Protein AF-A0A1I6QQV5-F1 (afdb_monomer_lite)

Sequence (153 aa):
MRRALAALALALPPAVPLTAAADDLPQPVAAAAARAEASCGSEPTTLKPGFITRQDVNGDAVPDFILDFAAVQCGDDESAACGTAGCEMQVFASTTDGFVDAFDAVAHDLRFRTVGGRPAVIVDMTGATCGRSGQDPCGAIAVWNGRTFGRTR

Structure (mmCIF, N/CA/C/O backbone):
data_AF-A0A1I6QQV5-F1
#
_entry.id   AF-A0A1I6QQV5-F1
#
loop_
_atom_site.group_PDB
_atom_site.id
_atom_site.type_symbol
_atom_site.label_atom_id
_atom_site.label_alt_id
_atom_site.label_comp_id
_atom_site.label_asym_id
_atom_site.label_entity_id
_atom_site.label_seq_id
_atom_site.pdbx_PDB_ins_code
_atom_site.Cartn_x
_atom_site.Cartn_y
_atom_site.Cartn_z
_atom_site.occupancy
_atom_site.B_iso_or_equiv
_atom_site.auth_seq_id
_atom_site.auth_comp_id
_atom_site.auth_asym_id
_atom_site.auth_atom_id
_atom_site.pdbx_PDB_model_num
ATOM 1 N N . MET A 1 1 ? -13.903 68.946 18.277 1.00 46.31 1 MET A N 1
ATOM 2 C CA . MET A 1 1 ? -14.244 67.603 17.756 1.00 46.31 1 MET A CA 1
ATOM 3 C C . MET A 1 1 ? -13.110 67.120 16.859 1.00 46.31 1 MET A C 1
ATOM 5 O O . MET A 1 1 ? -12.915 67.703 15.804 1.00 46.31 1 MET A O 1
ATOM 9 N N . ARG A 1 2 ? -12.330 66.115 17.270 1.00 44.78 2 ARG A N 1
ATOM 10 C CA . ARG A 1 2 ? -11.357 65.428 16.401 1.00 44.78 2 ARG A CA 1
ATOM 11 C C . ARG A 1 2 ? -11.449 63.933 16.696 1.00 44.78 2 ARG A C 1
ATOM 13 O O . ARG A 1 2 ? -11.115 63.506 17.794 1.00 44.78 2 ARG A O 1
ATOM 20 N N . ARG A 1 3 ? -12.006 63.179 15.746 1.00 48.53 3 ARG A N 1
ATOM 21 C CA . ARG A 1 3 ? -12.133 61.719 15.800 1.00 48.53 3 ARG A CA 1
ATOM 22 C C . ARG A 1 3 ? -10.792 61.106 15.397 1.00 48.53 3 ARG A C 1
ATOM 24 O O . ARG A 1 3 ? -10.281 61.440 14.333 1.00 48.53 3 ARG A O 1
ATOM 31 N N . ALA A 1 4 ? -10.237 60.242 16.241 1.00 47.81 4 ALA A N 1
ATOM 32 C CA . ALA A 1 4 ? -9.101 59.399 15.890 1.00 47.81 4 ALA A CA 1
ATOM 33 C C . ALA A 1 4 ? -9.622 58.147 15.167 1.00 47.81 4 ALA A C 1
ATOM 35 O O . ALA A 1 4 ? -10.506 57.463 15.679 1.00 47.81 4 ALA A O 1
ATOM 36 N N . LEU A 1 5 ? -9.101 57.875 13.972 1.00 53.66 5 LEU A N 1
ATOM 37 C CA . LEU A 1 5 ? -9.313 56.631 13.234 1.00 53.66 5 LEU A CA 1
ATOM 38 C C . LEU A 1 5 ? -8.093 55.742 13.486 1.00 53.66 5 LEU A C 1
ATOM 40 O O . LEU A 1 5 ? -6.992 56.078 13.055 1.00 53.66 5 LEU A O 1
ATOM 44 N N . ALA A 1 6 ? -8.282 54.638 14.206 1.00 51.81 6 ALA A N 1
ATOM 45 C CA . ALA A 1 6 ? -7.278 53.590 14.345 1.00 51.81 6 ALA A CA 1
ATOM 46 C C . ALA A 1 6 ? -7.504 52.554 13.236 1.00 51.81 6 ALA A C 1
ATOM 48 O O . ALA A 1 6 ? -8.551 51.911 13.190 1.00 51.81 6 ALA A O 1
ATOM 49 N N . ALA A 1 7 ? -6.543 52.425 12.322 1.00 52.28 7 ALA A N 1
ATOM 50 C CA . ALA A 1 7 ? -6.538 51.383 11.304 1.00 52.28 7 ALA A CA 1
ATOM 51 C C . ALA A 1 7 ? -5.959 50.095 11.911 1.00 52.28 7 ALA A C 1
ATOM 53 O O . ALA A 1 7 ? -4.800 50.066 12.323 1.00 52.28 7 ALA A O 1
ATOM 54 N N . LEU A 1 8 ? -6.775 49.043 11.988 1.00 56.06 8 LEU A N 1
ATOM 55 C CA . LEU A 1 8 ? -6.359 47.708 12.414 1.00 56.06 8 LEU A CA 1
ATOM 56 C C . LEU A 1 8 ? -5.794 46.965 11.193 1.00 56.06 8 LEU A C 1
ATOM 58 O O . LEU A 1 8 ? -6.542 46.596 10.289 1.00 56.06 8 LEU A O 1
ATOM 62 N N . ALA A 1 9 ? -4.477 46.774 11.141 1.00 55.81 9 ALA A N 1
ATOM 63 C CA . ALA A 1 9 ? -3.837 45.936 10.132 1.00 55.81 9 ALA A CA 1
ATOM 64 C C . ALA A 1 9 ? -3.968 44.458 10.543 1.00 55.81 9 ALA A C 1
ATOM 66 O O . ALA A 1 9 ? -3.371 44.040 11.535 1.00 55.81 9 ALA A O 1
ATOM 67 N N . LEU A 1 10 ? -4.756 43.669 9.803 1.00 59.88 10 LEU A N 1
ATOM 68 C CA . LEU A 1 10 ? -4.750 42.208 9.924 1.00 59.88 10 LEU A CA 1
ATOM 69 C C . LEU A 1 10 ? -3.438 41.672 9.335 1.00 59.88 10 LEU A C 1
ATOM 71 O O . LEU A 1 10 ? -3.232 41.719 8.123 1.00 59.88 10 LEU A O 1
ATOM 75 N N . ALA A 1 11 ? -2.562 41.155 10.192 1.00 61.75 11 ALA A N 1
ATOM 76 C CA . ALA A 1 11 ? -1.395 40.394 9.770 1.00 61.75 11 ALA A CA 1
ATOM 77 C C . ALA A 1 11 ? -1.838 38.977 9.367 1.00 61.75 11 ALA A C 1
ATOM 79 O O . ALA A 1 11 ? -2.33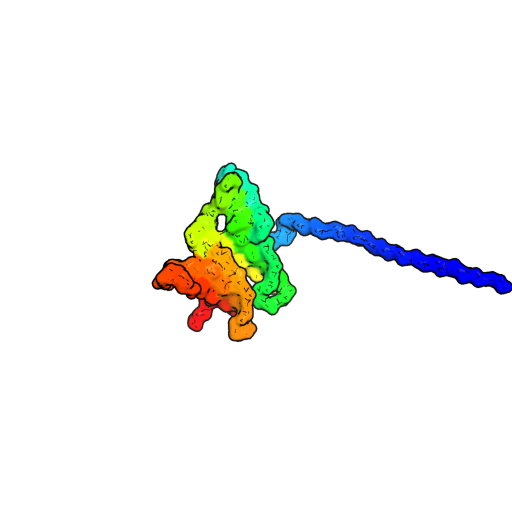3 38.215 10.197 1.00 61.75 11 ALA A O 1
ATOM 80 N N . LEU A 1 12 ? -1.683 38.641 8.087 1.00 59.84 12 LEU A N 1
ATOM 81 C CA . LEU A 1 12 ? -1.890 37.288 7.575 1.00 59.84 12 LEU A CA 1
ATOM 82 C C . LEU A 1 12 ? -0.696 36.411 8.009 1.00 59.84 12 LEU A C 1
ATOM 84 O O . LEU A 1 12 ? 0.445 36.825 7.784 1.00 59.84 12 LEU A O 1
ATOM 88 N N . PRO A 1 13 ? -0.906 35.235 8.629 1.00 57.94 13 PRO A N 1
ATOM 89 C CA . PRO A 1 13 ? 0.200 34.354 8.983 1.00 57.94 13 PRO A CA 1
ATOM 90 C C . PRO A 1 13 ? 0.877 33.793 7.718 1.00 57.94 13 PRO A C 1
ATOM 92 O O . PRO A 1 13 ? 0.201 33.559 6.711 1.00 57.94 13 PRO A O 1
ATOM 95 N N . PRO A 1 14 ? 2.203 33.574 7.748 1.00 55.72 14 PRO A N 1
ATOM 96 C CA . PRO A 1 14 ? 2.926 33.000 6.622 1.00 55.72 14 PRO A CA 1
ATOM 97 C C . PRO A 1 14 ? 2.478 31.553 6.380 1.00 55.72 14 PRO A C 1
ATOM 99 O O . PRO A 1 14 ? 2.428 30.742 7.304 1.00 55.72 14 PRO A O 1
ATOM 102 N N . ALA A 1 15 ? 2.165 31.232 5.124 1.00 61.81 15 ALA A N 1
ATOM 103 C CA . ALA A 1 15 ? 1.913 29.866 4.689 1.00 61.81 15 ALA A CA 1
ATOM 104 C C . ALA A 1 15 ? 3.225 29.072 4.744 1.00 61.81 15 ALA A C 1
ATOM 106 O O . ALA A 1 15 ? 4.189 29.405 4.054 1.00 61.81 15 ALA A O 1
ATOM 107 N N . VAL A 1 16 ? 3.268 28.039 5.582 1.00 62.19 16 VAL A N 1
ATOM 108 C CA . VAL A 1 16 ? 4.397 27.107 5.642 1.00 62.19 16 VAL A CA 1
ATOM 109 C C . VAL A 1 16 ? 4.245 26.114 4.481 1.00 62.19 16 VAL A C 1
ATOM 111 O O . VAL A 1 16 ? 3.172 25.521 4.349 1.00 62.19 16 VAL A O 1
ATOM 114 N N . PRO A 1 17 ? 5.257 25.928 3.617 1.00 50.62 17 PRO A N 1
ATOM 115 C CA . PRO A 1 17 ? 5.192 24.927 2.560 1.00 50.62 17 PRO A CA 1
ATOM 116 C C . PRO A 1 17 ? 5.255 23.520 3.170 1.00 50.62 17 PRO A C 1
ATOM 118 O O . PRO A 1 17 ? 6.158 23.208 3.943 1.00 50.62 17 PRO A O 1
ATOM 121 N N . LEU A 1 18 ? 4.287 22.671 2.822 1.00 52.38 18 LEU A N 1
ATOM 122 C CA . LEU A 1 18 ? 4.214 21.278 3.260 1.00 52.38 18 LEU A CA 1
ATOM 123 C C . LEU A 1 18 ? 4.986 20.389 2.272 1.00 52.38 18 LEU A C 1
ATOM 125 O O . LEU A 1 18 ? 4.403 19.728 1.419 1.00 52.38 18 LEU A O 1
ATOM 129 N N . THR A 1 19 ? 6.313 20.405 2.341 1.00 47.34 19 THR A N 1
ATOM 130 C CA . THR A 1 19 ? 7.146 19.389 1.680 1.00 47.34 19 THR A CA 1
ATOM 131 C C . THR A 1 19 ? 7.338 18.223 2.642 1.00 47.34 19 THR A C 1
ATOM 133 O O . THR A 1 19 ? 8.273 18.229 3.435 1.00 47.34 19 THR A O 1
ATOM 136 N N . ALA A 1 20 ? 6.434 17.241 2.604 1.00 45.06 20 ALA A N 1
ATOM 137 C CA . ALA A 1 20 ? 6.659 15.944 3.239 1.00 45.06 20 ALA A CA 1
ATOM 138 C C . ALA A 1 20 ? 7.659 15.163 2.372 1.00 45.06 20 ALA A C 1
ATOM 140 O O . ALA A 1 20 ? 7.307 14.674 1.298 1.00 45.06 20 ALA A O 1
ATOM 141 N N . ALA A 1 21 ? 8.922 15.136 2.793 1.00 49.34 21 ALA A N 1
ATOM 142 C CA . ALA A 1 21 ? 9.968 14.352 2.1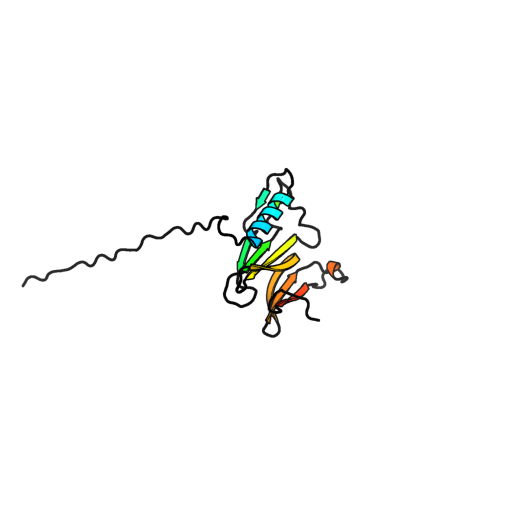50 1.00 49.34 21 ALA A CA 1
ATOM 143 C C . ALA A 1 21 ? 9.805 12.860 2.492 1.00 49.34 21 ALA A C 1
ATOM 145 O O . ALA A 1 21 ? 9.228 12.503 3.518 1.00 49.34 21 ALA A O 1
ATOM 146 N N . ALA A 1 22 ? 10.342 11.986 1.640 1.00 52.34 22 ALA A N 1
ATOM 147 C CA . ALA A 1 22 ? 10.370 10.535 1.839 1.00 52.34 22 ALA A CA 1
ATOM 148 C C . ALA A 1 22 ? 11.090 10.084 3.137 1.00 52.34 22 ALA A C 1
ATOM 150 O O . ALA A 1 22 ? 10.961 8.926 3.525 1.00 52.34 22 ALA A O 1
ATOM 151 N N . ASP A 1 23 ? 11.783 10.995 3.833 1.00 53.31 23 ASP A N 1
ATOM 152 C CA . ASP A 1 23 ? 12.528 10.752 5.077 1.00 53.31 23 ASP A CA 1
ATOM 153 C C . ASP A 1 23 ? 11.652 10.507 6.332 1.00 53.31 23 ASP A C 1
ATOM 155 O O . ASP A 1 23 ? 12.174 10.073 7.355 1.00 53.31 23 ASP A O 1
ATOM 159 N N . ASP A 1 24 ? 10.327 10.711 6.267 1.00 80.25 24 ASP A N 1
ATOM 160 C CA . ASP A 1 24 ? 9.403 10.567 7.417 1.00 80.25 24 ASP A CA 1
ATOM 161 C C . ASP A 1 24 ? 8.559 9.271 7.399 1.00 80.25 24 ASP A C 1
ATOM 163 O O . ASP A 1 24 ? 7.507 9.171 8.046 1.00 80.25 24 ASP A O 1
ATOM 167 N N . LEU A 1 25 ? 8.956 8.257 6.625 1.00 93.88 25 LEU A N 1
ATOM 168 C CA . LEU A 1 25 ? 8.244 6.977 6.622 1.00 93.88 25 LEU A CA 1
ATOM 169 C C . LEU A 1 25 ? 8.546 6.171 7.898 1.00 93.88 25 LEU A C 1
ATOM 171 O O . LEU A 1 25 ? 9.711 6.038 8.280 1.00 93.88 25 LEU A O 1
ATOM 175 N N . PRO A 1 26 ? 7.533 5.551 8.538 1.00 95.81 26 PRO A N 1
ATOM 176 C CA . PRO A 1 26 ? 7.776 4.581 9.595 1.00 95.81 26 PRO A CA 1
ATOM 177 C C . PRO A 1 26 ? 8.721 3.483 9.111 1.00 95.81 26 PRO A C 1
ATOM 179 O O . PRO A 1 26 ? 8.609 3.012 7.980 1.00 95.81 26 PRO A O 1
ATOM 182 N N . GLN A 1 27 ? 9.616 3.034 9.990 1.00 95.44 27 GLN A N 1
ATOM 183 C CA . GLN A 1 27 ? 10.662 2.061 9.667 1.00 95.44 27 GLN A CA 1
ATOM 184 C C . GLN A 1 27 ? 10.191 0.825 8.864 1.00 95.44 27 GLN A C 1
ATOM 186 O O . GLN A 1 27 ? 10.882 0.488 7.902 1.00 95.44 27 GLN A O 1
ATOM 191 N N . PRO A 1 28 ? 9.049 0.162 9.157 1.00 96.44 28 PRO A N 1
ATOM 192 C CA . PRO A 1 28 ? 8.589 -0.965 8.336 1.00 96.44 28 PRO A CA 1
ATOM 193 C C . PRO A 1 28 ? 8.196 -0.558 6.906 1.00 96.44 28 PRO A C 1
ATOM 195 O O . PRO A 1 28 ? 8.494 -1.290 5.961 1.00 96.44 28 PRO A O 1
ATOM 198 N N . VAL A 1 29 ? 7.606 0.627 6.737 1.00 97.75 29 VAL A N 1
ATOM 199 C CA . VAL A 1 29 ? 7.205 1.185 5.436 1.00 97.75 29 VAL A CA 1
ATOM 200 C C . VAL A 1 29 ? 8.437 1.605 4.634 1.00 97.75 29 VAL A C 1
ATOM 202 O O . VAL A 1 29 ? 8.565 1.249 3.466 1.00 97.75 29 VAL A O 1
ATOM 205 N N . ALA A 1 30 ? 9.386 2.295 5.274 1.00 96.75 30 ALA A N 1
ATOM 206 C CA . ALA A 1 30 ? 10.661 2.668 4.663 1.00 96.75 30 ALA A CA 1
ATOM 207 C C . ALA A 1 30 ? 11.451 1.428 4.213 1.00 96.75 30 ALA A C 1
ATOM 209 O O . ALA A 1 30 ? 11.999 1.393 3.114 1.00 96.75 30 ALA A O 1
ATOM 210 N N . ALA A 1 31 ? 11.459 0.372 5.032 1.00 96.62 31 ALA A N 1
ATOM 211 C CA . ALA A 1 31 ? 12.093 -0.890 4.675 1.00 96.62 31 ALA A CA 1
ATOM 212 C C . ALA A 1 31 ? 11.412 -1.565 3.474 1.00 96.62 31 ALA A C 1
ATOM 214 O O . ALA A 1 31 ? 12.096 -2.196 2.674 1.00 96.62 31 ALA A O 1
ATOM 215 N N . ALA A 1 32 ? 10.089 -1.459 3.338 1.00 96.81 32 ALA A N 1
ATOM 216 C CA . ALA A 1 32 ? 9.365 -1.981 2.180 1.00 96.81 32 ALA A CA 1
ATOM 217 C C . ALA A 1 32 ? 9.650 -1.183 0.903 1.00 96.81 32 ALA A C 1
ATOM 219 O O . ALA A 1 32 ? 9.913 -1.787 -0.134 1.00 96.81 32 ALA A O 1
ATOM 220 N N . ALA A 1 33 ? 9.706 0.148 0.994 1.00 96.19 33 ALA A N 1
ATOM 221 C CA . ALA A 1 33 ? 10.130 1.007 -0.110 1.00 96.19 33 ALA A CA 1
ATOM 222 C C . ALA A 1 33 ? 11.555 0.669 -0.579 1.00 96.19 33 ALA A C 1
ATOM 224 O O . ALA A 1 33 ? 11.776 0.436 -1.763 1.00 96.19 33 ALA A O 1
ATOM 225 N N . ALA A 1 34 ? 12.497 0.510 0.355 1.00 95.88 34 ALA A N 1
ATOM 226 C CA . ALA A 1 34 ? 13.866 0.113 0.030 1.00 95.88 34 ALA A CA 1
ATOM 227 C C . ALA A 1 34 ? 13.948 -1.289 -0.610 1.00 95.88 34 ALA A C 1
ATOM 229 O O . ALA A 1 34 ? 14.784 -1.527 -1.480 1.00 95.88 34 ALA A O 1
ATOM 230 N N . ARG A 1 35 ? 13.078 -2.234 -0.213 1.00 95.06 35 ARG A N 1
ATOM 231 C CA . ARG A 1 35 ? 12.974 -3.546 -0.882 1.00 95.06 35 ARG A CA 1
ATOM 232 C C . ARG A 1 35 ? 12.441 -3.418 -2.307 1.00 95.06 35 ARG A C 1
ATOM 234 O O . ARG A 1 35 ? 12.932 -4.122 -3.184 1.00 95.06 35 ARG A O 1
ATOM 241 N N . ALA A 1 36 ? 11.468 -2.536 -2.531 1.00 94.88 36 ALA A N 1
ATOM 242 C CA . ALA A 1 36 ? 10.954 -2.254 -3.866 1.00 94.88 36 ALA A CA 1
ATOM 243 C C . ALA A 1 36 ? 12.061 -1.705 -4.775 1.00 94.88 36 ALA A C 1
ATOM 245 O O . ALA A 1 36 ? 12.235 -2.197 -5.885 1.00 94.88 36 ALA A O 1
ATOM 246 N N . GLU A 1 37 ? 12.881 -0.780 -4.276 1.00 94.12 37 GLU A N 1
ATOM 247 C CA . GLU A 1 37 ? 14.045 -0.269 -5.010 1.00 94.12 37 GLU A CA 1
ATOM 248 C C . GLU A 1 37 ? 15.089 -1.350 -5.285 1.00 94.12 37 GLU A C 1
ATOM 250 O O . GLU A 1 37 ? 15.530 -1.532 -6.419 1.00 94.12 37 GLU A O 1
ATOM 255 N N . ALA A 1 38 ? 15.428 -2.151 -4.277 1.00 93.75 38 ALA A N 1
ATOM 256 C CA . ALA A 1 38 ? 16.377 -3.245 -4.446 1.00 93.75 38 ALA A CA 1
ATOM 257 C C . ALA A 1 38 ? 15.900 -4.317 -5.449 1.00 93.75 38 ALA A C 1
ATOM 259 O O . ALA A 1 38 ? 16.727 -5.052 -5.993 1.00 93.75 38 ALA A O 1
ATOM 260 N N . SER A 1 39 ? 14.590 -4.413 -5.715 1.00 92.19 39 SER A N 1
ATOM 261 C CA . SER A 1 39 ? 14.025 -5.399 -6.646 1.00 92.19 39 SER A CA 1
ATOM 262 C C . SER A 1 39 ? 14.465 -5.193 -8.101 1.00 92.19 39 SER A C 1
ATOM 264 O O . SER A 1 39 ? 14.497 -6.160 -8.860 1.00 92.19 39 SER A O 1
ATOM 266 N N . CYS A 1 40 ? 14.880 -3.977 -8.475 1.00 93.94 40 CYS A N 1
ATOM 267 C CA . CYS A 1 40 ? 15.368 -3.660 -9.819 1.00 93.94 40 CYS A CA 1
ATOM 268 C C . CYS A 1 40 ? 16.819 -4.113 -10.077 1.00 93.94 40 CYS A C 1
ATOM 270 O O . CYS A 1 40 ? 17.329 -3.977 -11.190 1.00 93.94 40 CYS A O 1
ATOM 272 N N . GLY A 1 41 ? 17.514 -4.657 -9.072 1.00 92.50 41 GLY A N 1
ATOM 273 C CA . GLY A 1 41 ? 18.901 -5.092 -9.218 1.00 92.50 41 GLY A CA 1
ATOM 274 C C . GLY A 1 41 ? 19.834 -3.925 -9.555 1.00 92.50 41 GLY A C 1
ATOM 275 O O . GLY A 1 41 ? 20.025 -3.029 -8.737 1.00 92.50 41 GLY A O 1
ATOM 276 N N . SER A 1 42 ? 20.460 -3.959 -10.735 1.00 93.69 42 SER A N 1
ATOM 277 C CA . SER A 1 42 ? 21.343 -2.885 -11.217 1.00 93.69 42 SER A CA 1
ATOM 278 C C . SER A 1 42 ? 20.629 -1.804 -12.027 1.00 93.69 42 SER A C 1
ATOM 280 O O . SER A 1 42 ? 21.260 -0.801 -12.359 1.00 93.69 42 SER A O 1
ATOM 282 N N . GLU A 1 43 ? 19.359 -2.010 -12.379 1.00 94.75 43 GLU A N 1
ATOM 283 C CA . GLU A 1 43 ? 18.605 -1.044 -13.172 1.00 94.75 43 GLU A CA 1
ATOM 284 C C . GLU A 1 43 ? 18.219 0.183 -12.332 1.00 94.75 43 GLU A C 1
ATOM 286 O O . GLU A 1 43 ? 17.912 0.052 -11.141 1.00 94.75 43 GLU A O 1
ATOM 291 N N . PRO A 1 44 ? 18.196 1.392 -12.924 1.00 93.88 44 PRO A N 1
ATOM 292 C CA . PRO A 1 44 ? 17.706 2.581 -12.237 1.00 93.88 44 PRO A CA 1
ATOM 293 C C . PRO A 1 44 ? 16.264 2.382 -11.755 1.00 93.88 44 PRO A C 1
ATOM 295 O O . PRO A 1 44 ? 15.393 2.034 -12.547 1.00 93.88 44 PRO A O 1
ATOM 298 N N . THR A 1 45 ? 15.988 2.638 -10.474 1.00 95.44 45 THR A N 1
ATOM 299 C CA . THR A 1 45 ? 14.615 2.582 -9.948 1.00 95.44 45 THR A CA 1
ATOM 300 C C . THR A 1 45 ? 13.961 3.956 -9.950 1.00 95.44 45 THR A C 1
ATOM 302 O O . THR A 1 45 ? 14.566 4.940 -9.527 1.00 95.44 45 THR A O 1
ATOM 305 N N . THR A 1 46 ? 12.690 4.011 -10.346 1.00 95.50 46 THR A N 1
ATOM 306 C CA . THR A 1 46 ? 11.797 5.141 -10.068 1.00 95.50 46 THR A CA 1
ATOM 307 C C . THR A 1 46 ? 10.547 4.665 -9.328 1.00 95.50 46 THR A C 1
ATOM 309 O O . THR A 1 46 ? 9.794 3.843 -9.847 1.00 95.50 46 THR A O 1
ATOM 312 N N . LEU A 1 47 ? 10.292 5.221 -8.139 1.00 95.19 47 LEU A N 1
ATOM 313 C CA . LEU A 1 47 ? 9.012 5.081 -7.437 1.00 95.19 47 LEU A CA 1
ATOM 314 C C . LEU A 1 47 ? 8.060 6.184 -7.929 1.00 95.19 47 LEU A C 1
ATOM 316 O O . LEU A 1 47 ? 8.220 7.361 -7.596 1.00 95.19 47 LEU A O 1
ATOM 320 N N . LYS A 1 48 ? 7.096 5.819 -8.776 1.00 95.62 48 LYS A N 1
ATOM 321 C CA . LYS A 1 48 ? 6.118 6.735 -9.380 1.00 95.62 48 LYS A CA 1
ATOM 322 C C . LYS A 1 48 ? 5.089 7.211 -8.334 1.00 95.62 48 LYS A C 1
ATOM 324 O O . LYS A 1 48 ? 4.874 6.547 -7.313 1.00 95.62 48 LYS A O 1
ATOM 329 N N . PRO A 1 49 ? 4.391 8.341 -8.579 1.00 95.38 49 PRO A N 1
ATOM 330 C CA . PRO A 1 49 ? 3.225 8.716 -7.782 1.00 95.38 49 PRO A CA 1
ATOM 331 C C . PRO A 1 49 ? 2.224 7.560 -7.697 1.00 95.38 49 PRO A C 1
ATOM 333 O O . PRO A 1 49 ? 1.928 6.927 -8.706 1.00 95.38 49 PRO A O 1
ATOM 336 N N . GLY A 1 50 ? 1.706 7.302 -6.497 1.00 94.06 50 GLY A N 1
ATOM 337 C CA . GLY A 1 50 ? 0.843 6.148 -6.228 1.00 94.06 50 GLY A CA 1
ATOM 338 C C . GLY A 1 50 ? 1.564 4.971 -5.574 1.00 94.06 50 GLY A C 1
ATOM 339 O O . GLY A 1 50 ? 0.887 4.174 -4.939 1.00 94.06 50 GLY A O 1
ATOM 340 N N . PHE A 1 51 ? 2.907 4.919 -5.602 1.00 97.25 51 PHE A N 1
ATOM 341 C CA . PHE A 1 51 ? 3.655 3.863 -4.907 1.00 97.25 51 PHE A CA 1
ATOM 342 C C . PHE A 1 51 ? 3.325 3.805 -3.421 1.00 97.25 51 PHE A C 1
ATOM 344 O O . PHE A 1 51 ? 3.188 2.718 -2.889 1.00 97.25 51 PHE A O 1
ATOM 351 N N . ILE A 1 52 ? 3.159 4.953 -2.759 1.00 97.62 52 ILE A N 1
ATOM 352 C CA . ILE A 1 52 ? 2.656 5.025 -1.385 1.00 97.62 52 ILE A CA 1
ATOM 353 C C . ILE A 1 52 ? 1.398 5.878 -1.377 1.00 97.62 52 ILE A C 1
ATOM 355 O O . ILE A 1 52 ? 1.427 7.053 -1.752 1.00 97.62 52 ILE A O 1
ATOM 359 N N . THR A 1 53 ? 0.308 5.312 -0.873 1.00 97.38 53 THR A N 1
ATOM 360 C CA . THR A 1 53 ? -0.908 6.051 -0.529 1.00 97.38 53 THR A CA 1
ATOM 361 C C . THR A 1 53 ? -1.188 5.940 0.965 1.00 97.38 53 THR A C 1
ATOM 363 O O . THR A 1 53 ? -0.715 5.019 1.635 1.00 97.38 53 THR A O 1
ATOM 366 N N . ARG A 1 54 ? -1.910 6.927 1.508 1.00 97.25 54 ARG A N 1
ATOM 367 C CA . ARG A 1 54 ? -2.256 6.995 2.931 1.00 97.25 54 ARG A CA 1
ATOM 368 C C . ARG A 1 54 ? -3.759 7.114 3.113 1.00 97.25 54 ARG A C 1
ATOM 370 O O . ARG A 1 54 ? -4.360 8.034 2.562 1.00 97.25 54 ARG A O 1
ATOM 377 N N . GLN A 1 55 ? -4.345 6.230 3.909 1.00 96.69 55 GLN A N 1
ATOM 378 C CA . GLN A 1 55 ? -5.744 6.307 4.336 1.00 96.69 55 GLN A CA 1
ATOM 379 C C . GLN A 1 55 ? -5.949 5.429 5.570 1.00 96.69 55 GLN A C 1
ATOM 381 O O . GLN A 1 55 ? -5.219 4.466 5.749 1.00 96.69 55 GLN A O 1
ATOM 386 N N . ASP A 1 56 ? -6.939 5.734 6.399 1.00 98.00 56 ASP A N 1
ATOM 387 C CA . ASP A 1 56 ? -7.346 4.8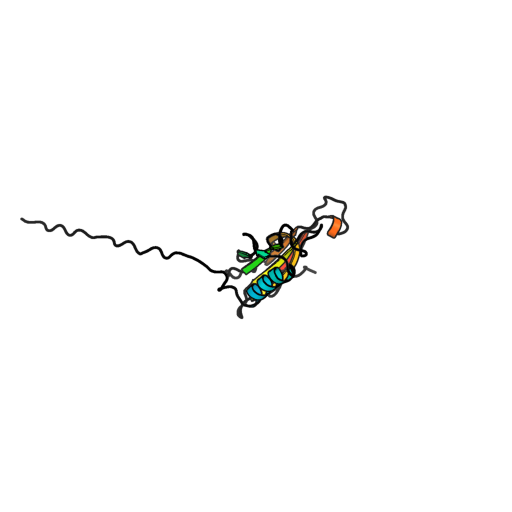47 7.494 1.00 98.00 56 ASP A CA 1
ATOM 388 C C . ASP A 1 56 ? -8.060 3.612 6.911 1.00 98.00 56 ASP A C 1
ATOM 390 O O . ASP A 1 56 ? -9.137 3.733 6.313 1.00 98.00 56 ASP A O 1
ATOM 394 N N . VAL A 1 57 ? -7.438 2.436 7.029 1.00 98.12 57 VAL A N 1
ATOM 395 C CA . VAL A 1 57 ? -7.997 1.160 6.567 1.00 98.12 57 VAL A CA 1
ATOM 396 C C . VAL A 1 57 ? -8.448 0.263 7.712 1.00 98.12 57 VAL A C 1
ATOM 398 O O . VAL A 1 57 ? -9.306 -0.594 7.489 1.00 98.12 57 VAL A O 1
ATOM 401 N N . ASN A 1 58 ? -7.888 0.424 8.913 1.00 97.81 58 ASN A N 1
ATOM 402 C CA . ASN A 1 58 ? -8.185 -0.402 10.087 1.00 97.81 58 ASN A CA 1
ATOM 403 C C . ASN A 1 58 ? -9.299 0.191 10.988 1.00 97.81 58 ASN A C 1
ATOM 405 O O . ASN A 1 58 ? -9.780 -0.490 11.899 1.00 97.81 58 ASN A O 1
ATOM 409 N N . GLY A 1 59 ? -9.753 1.412 10.699 1.00 97.38 59 GLY A N 1
ATOM 410 C CA . GLY A 1 59 ? -10.836 2.120 11.374 1.00 97.38 59 GLY A CA 1
ATOM 411 C C . GLY A 1 59 ? -10.456 2.784 12.699 1.00 97.38 59 GLY A C 1
ATOM 412 O O . GLY A 1 59 ? -11.352 2.994 13.521 1.00 97.38 59 GLY A O 1
ATOM 413 N N . ASP A 1 60 ? -9.177 3.076 12.946 1.00 97.12 60 ASP A N 1
ATOM 414 C CA . ASP A 1 60 ? -8.698 3.687 14.196 1.00 97.12 60 ASP A CA 1
ATOM 415 C C . ASP A 1 60 ? -8.455 5.209 14.117 1.00 97.12 60 ASP A C 1
ATOM 417 O O . ASP A 1 60 ? -8.035 5.823 15.102 1.00 97.12 60 ASP A O 1
ATOM 421 N N . ALA A 1 61 ? -8.793 5.828 12.980 1.00 96.75 61 ALA A N 1
ATOM 422 C CA . ALA A 1 61 ? -8.588 7.239 12.658 1.00 96.75 61 ALA A CA 1
ATOM 423 C C . ALA A 1 61 ? -7.119 7.682 12.502 1.00 96.75 61 ALA A C 1
ATOM 425 O O . ALA A 1 61 ? -6.857 8.887 12.389 1.00 96.75 61 ALA A O 1
ATOM 426 N N . VAL A 1 62 ? -6.167 6.750 12.431 1.00 97.31 62 VAL A N 1
ATOM 427 C CA . VAL A 1 62 ? -4.776 7.004 12.045 1.00 97.31 62 VAL A CA 1
ATOM 428 C C . VAL A 1 62 ? -4.577 6.572 10.585 1.00 97.31 62 VAL A C 1
ATOM 430 O O . VAL A 1 62 ? -4.929 5.460 10.211 1.00 97.31 62 VAL A O 1
ATOM 433 N N . PRO A 1 63 ? -4.019 7.431 9.708 1.00 97.69 63 PRO A N 1
ATOM 434 C CA . PRO A 1 63 ? -3.743 7.024 8.336 1.00 97.69 63 PRO A CA 1
ATOM 435 C C . PRO A 1 63 ? -2.717 5.886 8.266 1.00 97.69 63 PRO A C 1
ATOM 437 O O . PRO A 1 63 ? -1.577 6.034 8.713 1.00 97.69 63 PRO A O 1
ATOM 440 N N . ASP A 1 64 ? -3.121 4.798 7.623 1.00 98.50 64 ASP A N 1
ATOM 441 C CA . ASP A 1 64 ? -2.304 3.635 7.294 1.00 98.50 64 ASP A CA 1
ATOM 442 C C . ASP A 1 64 ? -1.580 3.839 5.958 1.00 98.50 64 ASP A C 1
ATOM 444 O O . ASP A 1 64 ? -1.836 4.811 5.242 1.00 98.50 64 ASP A O 1
ATOM 448 N N . PHE A 1 65 ? -0.674 2.926 5.602 1.00 98.50 65 PHE A N 1
ATOM 449 C CA . PHE A 1 65 ? 0.081 2.988 4.349 1.00 98.50 65 PHE A CA 1
ATOM 450 C C . PHE A 1 65 ? -0.289 1.840 3.429 1.00 98.50 65 PHE A C 1
ATOM 452 O O . PHE A 1 65 ? -0.334 0.690 3.856 1.00 98.50 65 PHE A O 1
ATOM 459 N N . ILE A 1 66 ? -0.478 2.146 2.152 1.00 98.44 66 ILE A N 1
ATOM 460 C CA . ILE A 1 66 ? -0.657 1.146 1.103 1.00 98.44 66 ILE A CA 1
ATOM 461 C C . ILE A 1 66 ? 0.445 1.359 0.083 1.00 98.44 66 ILE A C 1
ATOM 463 O O . ILE A 1 66 ? 0.591 2.464 -0.447 1.00 98.44 66 ILE A O 1
ATOM 467 N N . LEU A 1 67 ? 1.221 0.308 -0.146 1.00 98.25 67 LEU A N 1
ATOM 468 C CA . LEU A 1 67 ? 2.272 0.261 -1.141 1.00 98.25 67 LEU A CA 1
ATOM 469 C C . LEU A 1 67 ? 1.761 -0.466 -2.379 1.00 98.25 67 LEU A C 1
ATOM 471 O O . LEU A 1 67 ? 1.334 -1.611 -2.261 1.00 98.25 67 LEU A O 1
ATOM 475 N N . ASP A 1 68 ? 1.823 0.189 -3.535 1.00 97.31 68 ASP A N 1
ATOM 476 C CA . ASP A 1 68 ? 1.426 -0.369 -4.831 1.00 97.31 68 ASP A CA 1
ATOM 477 C C . ASP A 1 68 ? 2.647 -0.521 -5.739 1.00 97.31 68 ASP A C 1
ATOM 479 O O . ASP A 1 68 ? 3.185 0.459 -6.264 1.00 97.31 68 ASP A O 1
ATOM 483 N N . PHE A 1 69 ? 3.097 -1.761 -5.935 1.00 96.50 69 PHE A N 1
ATOM 484 C CA . PHE A 1 69 ? 4.300 -2.034 -6.713 1.00 96.50 69 PHE A CA 1
ATOM 485 C C . PHE A 1 69 ? 4.090 -1.853 -8.223 1.00 96.50 69 PHE A C 1
ATOM 487 O O . PHE A 1 69 ? 5.078 -1.807 -8.953 1.00 96.50 69 PHE A O 1
ATOM 494 N N . ALA A 1 70 ? 2.855 -1.640 -8.700 1.00 95.12 70 ALA A N 1
ATOM 495 C CA . ALA A 1 70 ? 2.608 -1.191 -10.075 1.00 95.12 70 ALA A CA 1
ATOM 496 C C . ALA A 1 70 ? 3.205 0.200 -10.356 1.00 95.12 70 ALA A C 1
ATOM 498 O O . ALA A 1 70 ? 3.396 0.593 -11.504 1.00 95.12 70 ALA A O 1
ATOM 499 N N . ALA A 1 71 ? 3.506 0.966 -9.306 1.00 96.88 71 ALA A N 1
ATOM 500 C CA . ALA A 1 71 ? 4.177 2.253 -9.408 1.00 96.88 71 ALA A CA 1
ATOM 501 C C . ALA A 1 71 ? 5.713 2.145 -9.309 1.00 96.88 71 ALA A C 1
ATOM 503 O O . ALA A 1 71 ? 6.384 3.173 -9.231 1.00 96.88 71 ALA A O 1
ATOM 504 N N . VAL A 1 72 ? 6.290 0.940 -9.323 1.00 97.06 72 VAL A N 1
ATOM 505 C CA . VAL A 1 72 ? 7.746 0.730 -9.323 1.00 97.06 72 VAL A CA 1
ATOM 506 C C . VAL A 1 72 ? 8.221 0.488 -10.752 1.00 97.06 72 VAL A C 1
ATOM 508 O O . VAL A 1 72 ? 7.802 -0.466 -11.402 1.00 97.06 72 VAL A O 1
ATOM 511 N N . GLN A 1 73 ? 9.130 1.335 -11.227 1.00 96.12 73 GLN A N 1
ATOM 512 C CA . GLN A 1 73 ? 9.739 1.215 -12.550 1.00 96.12 73 GLN A CA 1
ATOM 513 C C . GLN A 1 73 ? 11.231 0.904 -12.441 1.00 96.12 73 GLN A C 1
ATOM 515 O O . GLN A 1 73 ? 11.948 1.587 -11.707 1.00 96.12 73 GLN A O 1
ATOM 520 N N . CYS A 1 74 ? 11.677 -0.101 -13.197 1.00 95.69 74 CYS A N 1
ATOM 521 C CA . CYS A 1 74 ? 13.061 -0.552 -13.289 1.00 95.69 74 CYS A CA 1
ATOM 522 C C . CYS A 1 74 ? 13.592 -0.247 -14.698 1.00 95.69 74 CYS A C 1
ATOM 524 O O . CYS A 1 74 ? 13.315 -0.979 -15.644 1.00 95.69 74 CYS A O 1
ATOM 526 N N . GLY A 1 75 ? 14.328 0.853 -14.859 1.00 94.00 75 GLY A N 1
ATOM 527 C CA . GLY A 1 75 ? 14.717 1.350 -16.179 1.00 94.00 75 GLY A CA 1
ATOM 528 C C . GLY A 1 75 ? 13.486 1.703 -17.021 1.00 94.00 75 GLY A C 1
ATOM 529 O O . GLY A 1 75 ? 12.647 2.496 -16.591 1.00 94.00 75 GLY A O 1
ATOM 530 N N . ASP A 1 76 ? 13.368 1.098 -18.202 1.00 92.25 76 ASP A N 1
ATOM 531 C CA . ASP A 1 76 ? 12.194 1.239 -19.076 1.00 92.25 76 ASP A CA 1
ATOM 532 C C . ASP A 1 76 ? 11.120 0.160 -18.820 1.00 92.25 76 ASP A C 1
ATOM 534 O O . ASP A 1 76 ? 10.028 0.241 -19.386 1.00 92.25 76 ASP A O 1
ATOM 538 N N . ASP A 1 77 ? 11.398 -0.810 -17.943 1.00 90.44 77 ASP A N 1
ATOM 539 C CA . ASP A 1 77 ? 10.527 -1.946 -17.641 1.00 90.44 77 ASP A CA 1
ATOM 540 C C . ASP A 1 77 ? 9.713 -1.740 -16.348 1.00 90.44 77 ASP A C 1
ATOM 542 O O . ASP A 1 77 ? 10.064 -0.966 -15.450 1.00 90.44 77 ASP A O 1
ATOM 546 N N . GLU A 1 78 ? 8.601 -2.466 -16.241 1.00 85.38 78 GLU A N 1
ATOM 547 C CA . GLU A 1 78 ? 7.826 -2.567 -15.001 1.00 85.38 78 GLU A CA 1
ATOM 548 C C . GLU A 1 78 ? 8.523 -3.494 -13.990 1.00 85.38 78 GLU A C 1
ATOM 550 O O . GLU A 1 78 ? 9.322 -4.362 -14.353 1.00 85.38 78 GLU A O 1
ATOM 555 N N . SER A 1 79 ? 8.210 -3.328 -12.703 1.00 86.94 79 SER A N 1
ATOM 556 C CA . SER A 1 79 ? 8.781 -4.161 -11.639 1.00 86.94 79 SER A CA 1
ATOM 557 C C . SER A 1 79 ? 8.489 -5.656 -11.818 1.00 86.94 79 SER A C 1
ATOM 559 O O . SER A 1 79 ? 7.386 -6.064 -12.186 1.00 86.94 79 SER A O 1
ATOM 561 N N . ALA A 1 80 ? 9.454 -6.498 -11.432 1.00 88.44 80 ALA A N 1
ATOM 562 C CA . ALA A 1 80 ? 9.283 -7.951 -11.347 1.00 88.44 80 ALA A CA 1
ATOM 563 C C . ALA A 1 80 ? 8.245 -8.392 -10.291 1.00 88.44 80 ALA A C 1
ATOM 565 O O . ALA A 1 80 ? 7.845 -9.555 -10.271 1.00 88.44 80 ALA A O 1
ATOM 566 N N . ALA A 1 81 ? 7.793 -7.473 -9.431 1.00 90.81 81 ALA A N 1
ATOM 567 C CA . ALA A 1 81 ? 6.669 -7.676 -8.521 1.00 90.81 81 ALA A CA 1
ATOM 568 C C . ALA A 1 81 ? 5.305 -7.733 -9.246 1.00 90.81 81 ALA A C 1
ATOM 570 O O . ALA A 1 81 ? 4.279 -8.006 -8.620 1.00 90.81 81 ALA A O 1
ATOM 571 N N . CYS A 1 82 ? 5.281 -7.479 -10.557 1.00 91.00 82 CYS A N 1
ATOM 572 C CA . CYS A 1 82 ? 4.095 -7.533 -11.400 1.00 91.00 82 CYS A CA 1
ATOM 573 C C . CYS A 1 82 ? 4.049 -8.788 -12.282 1.00 91.00 82 CYS A C 1
ATOM 575 O O . CYS A 1 82 ? 5.052 -9.268 -12.806 1.00 91.00 82 CYS A O 1
ATOM 577 N N . GLY A 1 83 ? 2.838 -9.299 -12.499 1.00 87.38 83 GLY A N 1
ATOM 578 C CA . GLY A 1 83 ? 2.546 -10.411 -13.397 1.00 87.38 83 GLY A CA 1
ATOM 579 C C . GLY A 1 83 ? 1.110 -10.368 -13.922 1.00 87.38 83 GLY A C 1
ATOM 580 O O . GLY A 1 83 ? 0.395 -9.378 -13.789 1.00 87.38 83 GLY A O 1
ATOM 581 N N . THR A 1 84 ? 0.644 -11.469 -14.513 1.00 84.00 84 THR A N 1
ATOM 582 C CA . THR A 1 84 ? -0.707 -11.542 -15.110 1.00 84.00 84 THR A CA 1
ATOM 583 C C . THR A 1 84 ? -1.845 -11.442 -14.092 1.00 84.00 84 THR A C 1
ATOM 585 O O . THR A 1 84 ? -2.971 -11.131 -14.471 1.00 84.00 84 THR A O 1
ATOM 588 N N . ALA A 1 85 ? -1.570 -11.718 -12.816 1.00 81.38 85 ALA A N 1
ATOM 589 C CA . ALA A 1 85 ? -2.533 -11.609 -11.723 1.00 81.38 85 ALA A CA 1
ATOM 590 C C . ALA A 1 85 ? -2.596 -10.199 -11.100 1.00 81.38 85 ALA A C 1
ATOM 592 O O . ALA A 1 85 ? -3.410 -9.978 -10.206 1.00 81.38 85 ALA A O 1
ATOM 593 N N . GLY A 1 86 ? -1.749 -9.273 -11.563 1.00 89.94 86 GLY A N 1
ATOM 594 C CA . GLY A 1 86 ? -1.573 -7.942 -10.995 1.00 89.94 86 GLY A CA 1
ATOM 595 C C . GLY A 1 86 ? -0.175 -7.740 -10.420 1.00 89.94 86 GLY A C 1
ATOM 596 O O . GLY A 1 86 ? 0.752 -8.479 -10.756 1.00 89.94 86 GLY A O 1
ATOM 597 N N . CYS A 1 87 ? -0.036 -6.736 -9.566 1.00 93.62 87 CYS A N 1
ATOM 598 C CA . CYS A 1 87 ? 1.214 -6.381 -8.909 1.00 93.62 87 CYS A CA 1
ATOM 599 C C . CYS A 1 87 ? 1.126 -6.641 -7.411 1.00 93.62 87 CYS A C 1
ATOM 601 O O . CYS A 1 87 ? 0.037 -6.707 -6.836 1.00 93.62 87 CYS A O 1
ATOM 603 N N . GLU A 1 88 ? 2.279 -6.820 -6.782 1.00 95.69 88 GLU A N 1
ATOM 604 C CA . GLU A 1 88 ? 2.369 -6.842 -5.331 1.00 95.69 88 GLU A CA 1
ATOM 605 C C . GLU A 1 88 ? 1.793 -5.552 -4.736 1.00 95.69 88 GLU A C 1
ATOM 607 O O . GLU A 1 88 ? 2.090 -4.439 -5.173 1.00 95.69 88 GLU A O 1
ATOM 612 N N . MET A 1 89 ? 0.963 -5.710 -3.717 1.00 96.75 89 MET A N 1
ATOM 613 C CA . MET A 1 89 ? 0.482 -4.625 -2.886 1.00 96.75 89 MET A CA 1
ATOM 614 C C . MET A 1 89 ? 0.650 -5.010 -1.425 1.00 96.75 89 MET A C 1
ATOM 616 O O . MET A 1 89 ? 0.310 -6.128 -1.034 1.00 96.75 89 MET A O 1
ATOM 620 N N . GLN A 1 90 ? 1.155 -4.078 -0.622 1.00 98.06 90 GLN A N 1
ATOM 621 C CA . GLN A 1 90 ? 1.362 -4.252 0.816 1.00 98.06 90 GLN A CA 1
ATOM 622 C C . GLN A 1 90 ? 0.591 -3.186 1.587 1.00 98.06 90 GLN A C 1
ATOM 624 O O . GLN A 1 90 ? 0.509 -2.034 1.166 1.00 98.06 90 GLN A O 1
ATOM 629 N N . VAL A 1 91 ? 0.047 -3.549 2.741 1.00 98.50 91 VAL A N 1
ATOM 630 C CA . VAL A 1 91 ? -0.693 -2.649 3.625 1.00 98.50 91 VAL A CA 1
ATOM 631 C C . VAL A 1 91 ? -0.028 -2.656 4.987 1.00 98.50 91 VAL A C 1
ATOM 633 O O . VAL A 1 91 ? 0.050 -3.695 5.638 1.00 98.50 91 VAL A O 1
ATOM 636 N N . PHE A 1 92 ? 0.386 -1.484 5.454 1.00 98.62 92 PHE A N 1
ATOM 637 C CA . PHE A 1 92 ? 0.886 -1.294 6.807 1.00 98.62 92 PHE A CA 1
ATOM 638 C C . PHE A 1 92 ? -0.160 -0.578 7.641 1.00 98.62 92 PHE A C 1
ATOM 640 O O . PHE A 1 92 ? -0.389 0.617 7.443 1.00 98.62 92 PHE A O 1
ATOM 647 N N . ALA A 1 93 ? -0.769 -1.304 8.575 1.00 98.38 93 ALA A N 1
ATOM 648 C CA . ALA A 1 93 ? -1.757 -0.744 9.483 1.00 98.38 93 ALA A CA 1
ATOM 649 C C . ALA A 1 93 ? -1.089 -0.206 10.749 1.00 98.38 93 ALA A C 1
ATOM 651 O O . ALA A 1 93 ? -0.137 -0.787 11.279 1.00 98.38 93 ALA A O 1
ATOM 652 N N . SER A 1 94 ? -1.616 0.901 11.234 1.00 97.94 94 SER A N 1
ATOM 653 C CA . SER A 1 94 ? -1.299 1.499 12.514 1.00 97.94 94 SER A CA 1
ATOM 654 C C . SER A 1 94 ? -1.762 0.607 13.672 1.00 97.94 94 SER A C 1
ATOM 656 O O . SER A 1 94 ? -2.659 -0.235 13.572 1.00 97.94 94 SER A O 1
ATOM 658 N N . THR A 1 95 ? -1.046 0.745 14.780 1.00 95.56 95 THR A N 1
ATOM 659 C CA . THR A 1 95 ? -1.245 0.073 16.062 1.00 95.56 95 THR A CA 1
ATOM 660 C C . THR A 1 95 ? -0.784 1.022 17.169 1.00 95.56 95 THR A C 1
ATOM 662 O O . THR A 1 95 ? -0.161 2.054 16.906 1.00 95.56 95 THR A O 1
ATOM 665 N N . THR A 1 96 ? -1.000 0.654 18.431 1.00 94.06 96 THR A N 1
ATOM 666 C CA . THR A 1 96 ? -0.489 1.430 19.573 1.00 94.06 96 THR A CA 1
ATOM 667 C C . THR A 1 96 ? 1.037 1.535 19.612 1.00 94.06 96 THR A C 1
ATOM 669 O O . THR A 1 96 ? 1.555 2.492 20.182 1.00 94.06 96 THR A O 1
ATOM 672 N N . ASP A 1 97 ? 1.745 0.580 19.003 1.00 93.06 97 ASP A N 1
ATOM 673 C CA . ASP A 1 97 ? 3.207 0.460 19.066 1.00 93.06 97 ASP A CA 1
ATOM 674 C C . ASP A 1 97 ? 3.902 0.908 17.764 1.00 93.06 97 ASP A C 1
ATOM 676 O O . ASP A 1 97 ? 5.116 0.763 17.618 1.00 93.06 97 ASP A O 1
ATOM 680 N N . GLY A 1 98 ? 3.147 1.456 16.805 1.00 95.06 98 GLY A N 1
ATOM 681 C CA . GLY A 1 98 ? 3.645 1.859 15.490 1.00 95.06 98 GLY A CA 1
ATOM 682 C C . GLY A 1 98 ? 2.870 1.193 14.359 1.00 95.06 98 GLY A C 1
ATOM 683 O O . GLY A 1 98 ? 1.659 1.037 14.452 1.00 95.06 98 GLY A O 1
ATOM 684 N N . PHE A 1 99 ? 3.557 0.797 13.288 1.00 97.31 99 PHE A N 1
ATOM 685 C CA . PHE A 1 99 ? 2.936 0.195 12.105 1.00 97.31 99 PHE A CA 1
ATOM 686 C C . PHE A 1 99 ? 3.348 -1.269 11.955 1.00 97.31 99 PHE A C 1
ATOM 688 O O . PHE A 1 99 ? 4.500 -1.620 12.209 1.00 97.31 99 PHE A O 1
ATOM 695 N N . VAL A 1 100 ? 2.419 -2.113 11.516 1.00 96.81 100 VAL A N 1
ATOM 696 C CA . VAL A 1 100 ? 2.652 -3.536 11.245 1.00 96.81 100 VAL A CA 1
ATOM 697 C C . VAL A 1 100 ? 2.309 -3.858 9.802 1.00 96.81 100 VAL A C 1
ATOM 699 O O . VAL A 1 100 ? 1.378 -3.276 9.252 1.00 96.81 100 VAL A O 1
ATOM 702 N N . ASP A 1 101 ? 3.039 -4.798 9.204 1.00 97.56 101 ASP A N 1
ATOM 703 C CA . ASP A 1 101 ? 2.634 -5.416 7.941 1.00 97.56 101 ASP A CA 1
ATOM 704 C C . ASP A 1 101 ? 1.331 -6.193 8.181 1.00 97.56 101 ASP A C 1
ATOM 706 O O . ASP A 1 101 ? 1.290 -7.181 8.922 1.00 97.56 101 ASP A O 1
ATOM 710 N N . ALA A 1 102 ? 0.238 -5.642 7.668 1.00 97.56 102 ALA A N 1
ATOM 711 C CA . ALA A 1 102 ? -1.116 -6.045 8.001 1.00 97.56 102 ALA A CA 1
ATOM 712 C C . ALA A 1 102 ? -1.758 -6.893 6.907 1.00 97.56 102 ALA A C 1
ATOM 714 O O . ALA A 1 102 ? -2.735 -7.599 7.195 1.00 97.56 102 ALA A O 1
ATOM 715 N N . PHE A 1 103 ? -1.266 -6.788 5.673 1.00 97.19 103 PHE A N 1
ATOM 716 C CA . PHE A 1 103 ? -1.796 -7.495 4.519 1.00 97.19 103 PHE A CA 1
ATOM 717 C C . PHE A 1 103 ? -0.866 -7.367 3.312 1.00 97.19 103 PHE A C 1
ATOM 719 O O . PHE A 1 103 ? -0.439 -6.264 2.982 1.00 97.19 103 PHE A O 1
ATOM 726 N N . ASP A 1 104 ? -0.684 -8.464 2.588 1.00 95.38 104 ASP A N 1
ATOM 727 C CA . ASP A 1 104 ? -0.035 -8.502 1.285 1.00 95.38 104 ASP A CA 1
ATOM 728 C C . ASP A 1 104 ? -0.882 -9.304 0.283 1.00 95.38 104 ASP A C 1
ATOM 730 O O . ASP A 1 104 ? -1.595 -10.249 0.642 1.00 95.38 104 ASP A O 1
ATOM 734 N N . ALA A 1 105 ? -0.846 -8.898 -0.985 1.00 92.94 105 ALA A N 1
ATOM 735 C CA . ALA A 1 105 ? -1.458 -9.640 -2.082 1.00 92.94 105 ALA A CA 1
ATOM 736 C C . ALA A 1 105 ? -0.817 -9.281 -3.426 1.00 92.94 105 ALA A C 1
ATOM 738 O O . ALA A 1 105 ? -0.355 -8.164 -3.620 1.00 92.94 105 ALA A O 1
ATOM 739 N N . VAL A 1 106 ? -0.884 -10.201 -4.391 1.00 91.88 106 VAL A N 1
ATOM 740 C CA . VAL A 1 106 ? -0.708 -9.874 -5.814 1.00 91.88 106 VAL A CA 1
ATOM 741 C C . VAL A 1 106 ? -2.087 -9.617 -6.406 1.00 91.88 106 VAL A C 1
ATOM 743 O O . VAL A 1 106 ? -2.917 -10.528 -6.435 1.00 91.88 106 VAL A O 1
ATOM 746 N N . ALA A 1 107 ? -2.355 -8.386 -6.829 1.00 91.50 107 ALA A N 1
ATOM 747 C CA . ALA A 1 107 ? -3.681 -7.968 -7.269 1.00 91.50 107 ALA A CA 1
ATOM 748 C C . ALA A 1 107 ? -3.627 -6.761 -8.214 1.00 91.50 107 ALA A C 1
ATOM 750 O O . ALA A 1 107 ? -2.598 -6.107 -8.358 1.00 91.50 107 ALA A O 1
ATOM 751 N N . HIS A 1 108 ? -4.737 -6.481 -8.893 1.00 90.12 108 HIS A N 1
ATOM 752 C CA . HIS A 1 108 ? -4.867 -5.284 -9.728 1.00 90.12 108 HIS A CA 1
ATOM 753 C C . HIS A 1 108 ? -5.280 -4.049 -8.926 1.00 90.12 108 HIS A C 1
ATOM 755 O O . HIS A 1 108 ? -4.985 -2.937 -9.346 1.00 90.12 108 HIS A O 1
ATOM 761 N N . ASP A 1 109 ? -6.009 -4.243 -7.824 1.00 90.44 109 ASP A N 1
ATOM 762 C CA . ASP A 1 109 ? -6.510 -3.163 -6.970 1.00 90.44 109 ASP A CA 1
ATOM 763 C C . ASP A 1 109 ? -6.863 -3.689 -5.563 1.00 90.44 109 ASP A C 1
ATOM 765 O O . ASP A 1 109 ? -7.282 -4.843 -5.405 1.00 90.44 109 ASP A O 1
ATOM 769 N N . LEU A 1 110 ? -6.695 -2.846 -4.539 1.00 93.69 110 LEU A N 1
ATOM 770 C CA . LEU A 1 110 ? -7.192 -3.078 -3.181 1.00 93.69 110 LEU A CA 1
ATOM 771 C C . LEU A 1 110 ? -8.279 -2.058 -2.864 1.00 93.69 110 LEU A C 1
ATOM 773 O O . LEU A 1 110 ? -8.035 -0.856 -2.765 1.00 93.69 110 LEU A O 1
ATOM 777 N N . ARG A 1 111 ? -9.489 -2.545 -2.585 1.00 93.44 111 ARG A N 1
ATOM 778 C CA . ARG A 1 111 ? -10.598 -1.686 -2.156 1.00 93.44 111 ARG A CA 1
ATOM 779 C C . ARG A 1 111 ? -10.932 -1.908 -0.697 1.00 93.44 111 ARG A C 1
ATOM 781 O O . ARG A 1 111 ? -11.349 -2.991 -0.302 1.00 93.44 111 ARG A O 1
ATOM 788 N N . PHE A 1 112 ? -10.854 -0.843 0.086 1.00 95.12 112 PHE A N 1
ATOM 789 C CA . PHE A 1 112 ? -11.140 -0.884 1.517 1.00 95.12 112 PHE A CA 1
ATOM 790 C C . PHE A 1 112 ? -12.587 -0.482 1.792 1.00 95.12 112 PHE A C 1
ATOM 792 O O . PHE A 1 112 ? -13.065 0.537 1.288 1.00 95.12 112 PHE A O 1
ATOM 799 N N . ARG A 1 113 ? -13.326 -1.309 2.533 1.00 93.56 113 ARG A N 1
ATOM 800 C CA . ARG A 1 113 ? -14.754 -1.130 2.850 1.00 93.56 113 ARG A CA 1
ATOM 801 C C . ARG A 1 113 ? -15.059 -1.698 4.233 1.00 93.56 113 ARG A C 1
ATOM 803 O O . ARG A 1 113 ? -14.241 -2.379 4.833 1.00 93.56 113 ARG A O 1
ATOM 810 N N . THR A 1 114 ? -16.273 -1.476 4.720 1.00 94.38 114 THR A N 1
ATOM 811 C CA . THR A 1 114 ? -16.770 -2.130 5.934 1.00 94.38 114 THR A CA 1
ATOM 812 C C . THR A 1 114 ? -17.619 -3.349 5.570 1.00 94.38 114 THR A C 1
ATOM 814 O O . THR A 1 114 ? -18.562 -3.237 4.790 1.00 94.38 114 THR A O 1
ATOM 817 N N . VAL A 1 115 ? -17.327 -4.509 6.164 1.00 90.81 115 VAL A N 1
ATOM 818 C CA . VAL A 1 115 ? -18.090 -5.759 6.015 1.00 90.81 115 VAL A CA 1
ATOM 819 C C . VAL A 1 115 ? -18.505 -6.255 7.396 1.00 90.81 115 VAL A C 1
ATOM 821 O O . VAL A 1 115 ? -17.668 -6.533 8.253 1.00 90.81 115 VAL A O 1
ATOM 824 N N . GLY A 1 116 ? -19.816 -6.347 7.641 1.00 90.88 116 GLY A N 1
ATOM 825 C CA . GLY A 1 116 ? -20.342 -6.771 8.945 1.00 90.88 116 GLY A CA 1
ATOM 826 C C . GLY A 1 116 ? -19.883 -5.875 10.103 1.00 90.88 116 GLY A C 1
ATOM 827 O O . GLY A 1 116 ? -19.569 -6.378 11.176 1.00 90.88 116 GLY A O 1
ATOM 828 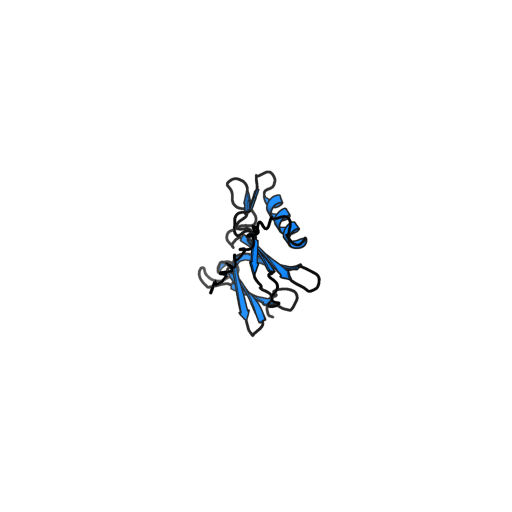N N . GLY A 1 117 ? -19.771 -4.564 9.860 1.00 94.38 117 GLY A N 1
ATOM 829 C CA . GLY A 1 117 ? -19.317 -3.586 10.855 1.00 94.38 117 GLY A CA 1
ATOM 830 C C . GLY A 1 117 ? -17.809 -3.572 11.114 1.00 94.38 117 GLY A C 1
ATOM 831 O O . GLY A 1 117 ? -17.364 -2.835 11.985 1.00 94.38 117 GLY A O 1
ATOM 832 N N . ARG A 1 118 ? -17.016 -4.359 10.375 1.00 96.06 118 ARG A N 1
ATOM 833 C CA . ARG A 1 118 ? -15.555 -4.399 10.511 1.00 96.06 118 ARG A CA 1
ATOM 834 C C . ARG A 1 118 ? -14.863 -3.913 9.239 1.00 96.06 118 ARG A C 1
ATOM 836 O O . ARG A 1 118 ? -15.378 -4.188 8.153 1.00 96.06 118 ARG A O 1
ATOM 843 N N . PRO A 1 119 ? -13.715 -3.228 9.347 1.00 97.75 119 PRO A N 1
ATOM 844 C CA . PRO A 1 119 ? -12.906 -2.898 8.183 1.00 97.75 119 PRO A CA 1
ATOM 845 C C . PRO A 1 119 ? -12.502 -4.157 7.415 1.00 97.75 119 PRO A C 1
ATOM 847 O O . PRO A 1 119 ? -12.262 -5.217 7.998 1.00 97.75 119 PRO A O 1
ATOM 850 N N . ALA A 1 120 ? -12.457 -4.051 6.097 1.00 95.50 120 ALA A N 1
ATOM 851 C CA . ALA A 1 120 ? -12.149 -5.141 5.194 1.00 95.50 120 ALA A CA 1
ATOM 852 C C . ALA A 1 120 ? -11.433 -4.622 3.947 1.00 95.50 120 ALA A C 1
ATOM 854 O O . ALA A 1 120 ? -11.725 -3.529 3.460 1.00 95.50 120 ALA A O 1
ATOM 855 N N . VAL A 1 121 ? -10.558 -5.458 3.399 1.00 95.00 121 VAL A N 1
ATOM 856 C CA . VAL A 1 121 ? -9.950 -5.276 2.085 1.00 95.00 121 VAL A CA 1
ATOM 857 C C . VAL A 1 121 ? -10.586 -6.257 1.104 1.00 95.00 121 VAL A C 1
ATOM 859 O O . VAL A 1 121 ? -10.732 -7.451 1.378 1.00 95.00 121 VAL A O 1
ATOM 862 N N . ILE A 1 122 ? -11.015 -5.723 -0.032 1.00 91.94 122 ILE A N 1
ATOM 863 C CA . ILE A 1 122 ? -11.488 -6.462 -1.193 1.00 91.94 122 ILE A CA 1
ATOM 864 C C . ILE A 1 122 ? -10.331 -6.466 -2.183 1.00 91.94 122 ILE A C 1
ATOM 866 O O . ILE A 1 122 ? -9.956 -5.417 -2.705 1.00 91.94 122 ILE A O 1
ATOM 870 N N . VAL A 1 123 ? -9.778 -7.646 -2.413 1.00 90.44 123 VAL A N 1
ATOM 871 C CA . VAL A 1 123 ? -8.670 -7.867 -3.340 1.00 90.44 123 VAL A CA 1
ATOM 872 C C . VAL A 1 123 ? -9.248 -8.055 -4.734 1.00 90.44 123 VAL A C 1
ATOM 874 O O . VAL A 1 123 ? -10.037 -8.977 -4.921 1.00 90.44 123 VAL A O 1
ATOM 877 N N . ASP A 1 124 ? -8.895 -7.210 -5.696 1.00 84.69 124 ASP A N 1
ATOM 878 C CA . ASP A 1 124 ? -9.312 -7.378 -7.090 1.00 84.69 124 ASP A CA 1
ATOM 879 C C . ASP A 1 124 ? -8.290 -8.228 -7.854 1.00 84.69 124 ASP A C 1
ATOM 881 O O . ASP A 1 124 ? -7.141 -7.823 -8.035 1.00 84.69 124 ASP A O 1
ATOM 885 N N . MET A 1 125 ? -8.692 -9.429 -8.272 1.00 75.19 125 MET A N 1
ATOM 886 C CA . MET A 1 125 ? -7.839 -10.385 -8.981 1.00 75.19 125 MET A CA 1
ATOM 887 C C . MET A 1 125 ? -8.539 -10.870 -10.254 1.00 75.19 125 MET A C 1
ATOM 889 O O . MET A 1 125 ? -9.766 -10.865 -10.360 1.00 75.19 125 MET A O 1
ATOM 893 N N . THR A 1 126 ? -7.774 -11.384 -11.220 1.00 65.12 126 THR A N 1
ATOM 894 C CA . THR A 1 126 ? -8.373 -12.066 -12.379 1.00 65.12 126 THR A CA 1
ATOM 895 C C . THR A 1 126 ? -9.161 -13.314 -11.942 1.00 65.12 126 THR A C 1
ATOM 897 O O . THR A 1 126 ? -8.742 -14.050 -11.047 1.00 65.12 126 THR A O 1
ATOM 900 N N . GLY A 1 127 ? -10.301 -13.603 -12.589 1.00 56.22 127 GLY A N 1
ATOM 901 C CA . GLY A 1 127 ? -11.167 -14.748 -12.244 1.00 56.22 127 GLY A CA 1
ATOM 902 C C . GLY A 1 127 ? -10.467 -16.116 -12.322 1.00 56.22 127 GLY A C 1
ATOM 903 O O . GLY A 1 127 ? -10.784 -17.030 -11.552 1.00 56.22 127 GLY A O 1
ATOM 904 N N . ALA A 1 128 ? -9.443 -16.227 -13.177 1.00 56.78 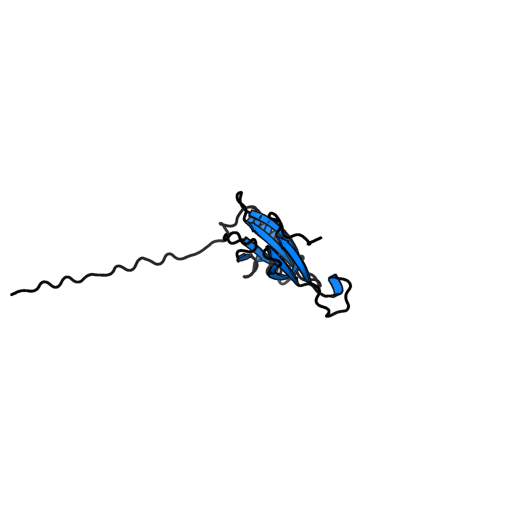128 ALA A N 1
ATOM 905 C CA . ALA A 1 128 ? -8.577 -17.401 -13.292 1.00 56.78 128 ALA A CA 1
ATOM 906 C C . ALA A 1 128 ? -7.825 -17.722 -11.986 1.00 56.78 128 ALA A C 1
ATOM 908 O O . ALA A 1 128 ? -7.663 -18.897 -11.651 1.00 56.78 128 ALA A O 1
ATOM 909 N N . THR A 1 129 ? -7.447 -16.705 -11.204 1.00 60.19 129 THR A N 1
ATOM 910 C CA . THR A 1 129 ? -6.737 -16.853 -9.919 1.00 60.19 129 THR A CA 1
ATOM 911 C C . THR A 1 129 ? -7.541 -17.638 -8.879 1.00 60.19 129 THR A C 1
ATOM 913 O O . THR A 1 129 ? -6.984 -18.203 -7.941 1.00 60.19 129 THR A O 1
ATOM 916 N N . CYS A 1 130 ? -8.855 -17.752 -9.066 1.00 60.97 130 CYS A N 1
ATOM 917 C CA . CYS A 1 130 ? -9.752 -18.455 -8.153 1.00 60.97 130 CYS A CA 1
ATOM 918 C C . CYS A 1 130 ? -10.403 -19.694 -8.765 1.00 60.97 130 CYS A C 1
ATOM 920 O O . CYS A 1 130 ? -11.420 -20.166 -8.255 1.00 60.97 130 CYS A O 1
ATOM 922 N N . GLY A 1 131 ? -9.850 -20.201 -9.872 1.00 56.09 131 GLY A N 1
ATOM 923 C CA . GLY A 1 131 ? -10.373 -21.378 -10.564 1.00 56.09 131 GLY A CA 1
ATOM 924 C C . GLY A 1 131 ? -11.747 -21.162 -11.205 1.00 56.09 131 GLY A C 1
ATOM 925 O O . GLY A 1 131 ? -12.469 -22.134 -11.418 1.00 56.09 131 GLY A O 1
ATOM 926 N N . ARG A 1 132 ? -12.131 -19.909 -11.487 1.00 57.16 132 ARG A N 1
ATOM 927 C CA . ARG A 1 132 ? -13.376 -19.567 -12.192 1.00 57.16 132 ARG A CA 1
ATOM 928 C C . ARG A 1 132 ? -13.110 -19.280 -13.669 1.00 57.16 132 ARG A C 1
ATOM 930 O O . ARG A 1 132 ? -11.986 -18.969 -14.064 1.00 57.16 132 ARG A O 1
ATOM 937 N N . SER A 1 133 ? -14.144 -19.396 -14.501 1.00 53.34 133 SER A N 1
ATOM 938 C CA . SER A 1 133 ? -14.051 -19.081 -15.926 1.00 53.34 133 SER A CA 1
ATOM 939 C C . SER A 1 133 ? -13.882 -17.578 -16.143 1.00 53.34 133 SER A C 1
ATOM 941 O O . SER A 1 133 ? -14.787 -16.807 -15.844 1.00 53.34 133 SER A O 1
ATOM 943 N N . GLY A 1 134 ? -12.750 -17.167 -16.719 1.00 58.97 134 GLY A N 1
ATOM 944 C CA . GLY A 1 134 ? -12.548 -15.837 -17.305 1.00 58.97 134 GLY A CA 1
ATOM 945 C C . GLY A 1 134 ? -13.006 -14.656 -16.436 1.00 58.97 134 GLY A C 1
ATOM 946 O O . GLY A 1 134 ? -12.280 -14.238 -15.538 1.00 58.97 134 GLY A O 1
ATOM 947 N N . GLN A 1 135 ? -14.181 -14.099 -16.769 1.00 41.28 135 GLN A N 1
ATOM 948 C CA . GLN A 1 135 ? -14.718 -12.825 -16.264 1.00 41.28 135 GLN A CA 1
ATOM 949 C C . GLN A 1 135 ? -15.578 -12.921 -14.992 1.00 41.28 135 GLN A C 1
ATOM 951 O O . GLN A 1 135 ? -16.136 -11.909 -14.568 1.00 41.28 135 GLN A O 1
ATOM 956 N N . ASP A 1 136 ? -15.712 -14.095 -14.370 1.00 46.31 136 ASP A N 1
ATOM 957 C CA . ASP A 1 136 ? -16.388 -14.165 -13.071 1.00 46.31 136 ASP A CA 1
ATOM 958 C C . ASP A 1 136 ? -15.611 -13.326 -12.045 1.00 46.31 136 ASP A C 1
ATOM 960 O O . ASP A 1 136 ? -14.408 -13.560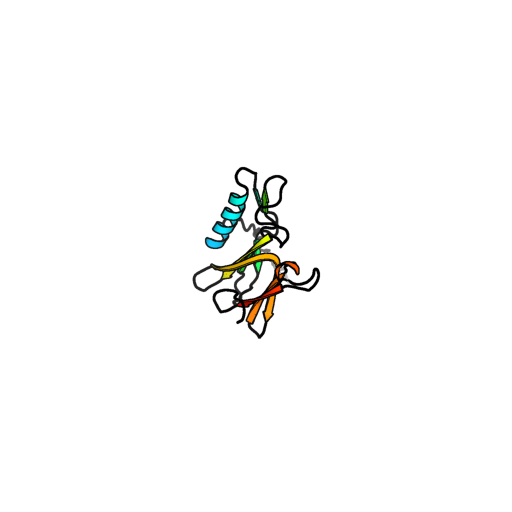 -11.881 1.00 46.31 136 ASP A O 1
ATOM 964 N N . PRO A 1 137 ? -16.254 -12.384 -11.322 1.00 50.62 137 PRO A N 1
ATOM 965 C CA . PRO A 1 137 ? -15.558 -11.595 -10.321 1.00 50.62 137 PRO A CA 1
ATOM 966 C C . PRO A 1 137 ? -14.980 -12.548 -9.279 1.00 50.62 137 PRO A C 1
ATOM 968 O O . PRO A 1 137 ? -15.713 -13.212 -8.533 1.00 50.62 137 PRO A O 1
ATOM 971 N N . CYS A 1 138 ? -13.653 -12.637 -9.242 1.00 63.06 138 CYS A N 1
ATOM 972 C CA . CYS A 1 138 ? -12.965 -13.171 -8.095 1.00 63.06 138 CYS A CA 1
ATOM 973 C C . CYS A 1 138 ? -12.265 -12.046 -7.359 1.00 63.06 138 CYS A C 1
ATOM 975 O O . CYS A 1 138 ? -11.236 -11.541 -7.789 1.00 63.06 138 CYS A O 1
ATOM 977 N N . GLY A 1 139 ? -12.822 -11.714 -6.203 1.00 64.12 139 GLY A N 1
ATOM 978 C CA . GLY A 1 139 ? -12.075 -11.025 -5.178 1.00 64.12 139 GLY A CA 1
ATOM 979 C C . GLY A 1 139 ? -12.095 -11.828 -3.897 1.00 64.12 139 GLY A C 1
ATOM 980 O O . GLY A 1 139 ? -13.108 -12.439 -3.541 1.00 64.12 139 GLY A O 1
ATOM 981 N N . ALA A 1 140 ? -10.963 -11.852 -3.206 1.00 79.81 140 ALA A N 1
ATOM 982 C CA . ALA A 1 140 ? -10.927 -12.294 -1.825 1.00 79.81 140 ALA A CA 1
ATOM 983 C C . ALA A 1 140 ? -11.348 -11.119 -0.939 1.00 79.81 140 ALA A C 1
ATOM 985 O O . ALA A 1 140 ? -10.918 -9.988 -1.149 1.00 79.81 140 ALA A O 1
ATOM 986 N N . ILE A 1 141 ? -12.190 -11.391 0.055 1.00 87.56 141 ILE A N 1
ATOM 987 C CA . ILE A 1 141 ? -12.453 -10.439 1.132 1.00 87.56 141 ILE A CA 1
ATOM 988 C C . ILE A 1 141 ? -11.638 -10.900 2.333 1.00 87.56 141 ILE A C 1
ATOM 990 O O . ILE A 1 141 ? -11.792 -12.036 2.793 1.00 87.56 141 ILE A O 1
ATOM 994 N N . ALA A 1 142 ? -10.783 -10.020 2.836 1.00 92.19 142 ALA A N 1
ATOM 995 C CA . ALA A 1 142 ? -10.100 -10.202 4.103 1.00 92.19 142 ALA A CA 1
ATOM 996 C C . ALA A 1 142 ? -10.597 -9.139 5.085 1.00 92.19 142 ALA A C 1
ATOM 998 O O . ALA A 1 142 ? -10.710 -7.963 4.748 1.00 92.19 142 ALA A O 1
ATOM 999 N N . VAL A 1 143 ? -10.959 -9.563 6.292 1.00 95.19 143 VAL A N 1
ATOM 1000 C CA . VAL A 1 143 ? -11.572 -8.709 7.313 1.00 95.19 143 VAL A CA 1
ATOM 1001 C C . VAL A 1 143 ? -10.564 -8.473 8.427 1.00 95.19 143 VAL A C 1
ATOM 1003 O O . VAL A 1 143 ? -9.869 -9.399 8.852 1.00 95.19 143 VAL A O 1
ATOM 1006 N N . TRP A 1 144 ? -10.500 -7.235 8.905 1.00 96.44 144 TRP A N 1
ATOM 1007 C CA . TRP A 1 144 ? -9.654 -6.839 10.018 1.00 96.44 144 TRP A CA 1
ATOM 1008 C C . TRP A 1 144 ? -10.015 -7.622 11.284 1.00 96.44 144 TRP A C 1
ATOM 1010 O O . TRP A 1 144 ? -11.176 -7.665 11.708 1.00 96.44 144 TRP A O 1
ATOM 1020 N N . ASN A 1 145 ? -9.012 -8.248 11.898 1.00 93.69 145 ASN A N 1
ATOM 1021 C CA . ASN A 1 145 ? -9.164 -9.027 13.131 1.00 93.69 145 ASN A CA 1
ATOM 1022 C C . ASN A 1 145 ? -8.573 -8.336 14.374 1.00 93.69 145 ASN A C 1
ATOM 1024 O O . ASN A 1 145 ? -8.451 -8.972 15.420 1.00 93.69 145 ASN A O 1
ATOM 1028 N N . GLY A 1 146 ? -8.197 -7.058 14.255 1.00 92.81 146 GLY A N 1
ATOM 1029 C CA . GLY A 1 146 ? -7.485 -6.306 15.291 1.00 92.81 146 GLY A CA 1
ATOM 1030 C C . GLY A 1 146 ? -5.961 -6.314 15.148 1.00 92.81 146 GLY A C 1
ATOM 1031 O O . GLY A 1 146 ? -5.289 -5.672 15.948 1.00 92.81 146 GLY A O 1
ATOM 1032 N N . ARG A 1 147 ? -5.406 -7.051 14.173 1.00 92.44 147 ARG A N 1
ATOM 1033 C CA . ARG A 1 147 ? -3.958 -7.103 13.891 1.00 92.44 147 ARG A CA 1
ATOM 1034 C C . ARG A 1 147 ? -3.615 -7.154 12.405 1.00 92.44 147 ARG A C 1
ATOM 1036 O O . ARG A 1 147 ? -2.618 -6.584 11.991 1.00 92.44 147 ARG A O 1
ATOM 1043 N N . THR A 1 148 ? -4.401 -7.885 11.624 1.00 95.69 148 THR A N 1
ATOM 1044 C CA . THR A 1 148 ? -4.182 -8.117 10.190 1.00 95.69 148 THR A CA 1
ATOM 1045 C C . THR A 1 148 ? -5.529 -8.280 9.486 1.00 95.69 148 THR A C 1
ATOM 1047 O O . THR A 1 148 ? -6.539 -8.624 10.118 1.00 95.69 148 THR A O 1
ATOM 1050 N N . PHE A 1 149 ? -5.562 -8.040 8.176 1.00 95.38 149 PHE A N 1
ATOM 1051 C CA . PHE A 1 149 ? -6.674 -8.465 7.335 1.00 95.38 149 PHE A CA 1
ATOM 1052 C C . PHE A 1 149 ? -6.539 -9.957 7.019 1.00 95.38 149 PHE A C 1
ATOM 1054 O O . PHE A 1 149 ? -5.678 -10.379 6.256 1.00 95.38 149 PHE A O 1
ATOM 1061 N N . GLY A 1 150 ? -7.421 -10.779 7.589 1.00 89.19 150 GLY A N 1
ATOM 1062 C CA . GLY A 1 150 ? -7.424 -12.227 7.371 1.00 89.19 150 GLY A CA 1
ATOM 1063 C C . GLY A 1 150 ? -8.690 -12.716 6.674 1.00 89.19 150 GLY A C 1
ATOM 1064 O O . GLY A 1 150 ? -9.749 -12.095 6.776 1.00 89.19 150 GLY A O 1
ATOM 1065 N N . ARG A 1 151 ? -8.617 -13.875 6.007 1.00 73.50 151 ARG A N 1
ATOM 1066 C CA . ARG A 1 151 ? -9.820 -14.564 5.512 1.00 73.50 151 ARG A CA 1
ATOM 1067 C C . ARG A 1 151 ? -10.784 -14.829 6.669 1.00 73.50 151 ARG A C 1
ATOM 1069 O O . ARG A 1 151 ? -10.392 -15.386 7.697 1.00 73.50 151 ARG A O 1
ATOM 1076 N N . THR A 1 152 ? -12.052 -14.479 6.483 1.00 56.41 152 THR A N 1
ATOM 1077 C CA . THR A 1 152 ? -13.130 -14.983 7.338 1.00 56.41 152 THR A CA 1
ATOM 1078 C C . THR A 1 152 ? -13.229 -16.493 7.135 1.00 56.41 152 THR A C 1
ATOM 1080 O O . THR A 1 152 ? -13.429 -16.931 6.002 1.00 56.41 152 THR A O 1
ATOM 1083 N N . ARG A 1 153 ? -13.021 -17.274 8.201 1.00 44.25 153 ARG A N 1
ATOM 1084 C CA . ARG A 1 153 ? -13.374 -18.700 8.206 1.00 44.25 153 ARG A CA 1
ATOM 1085 C C . ARG A 1 153 ? -14.885 -18.869 8.199 1.00 44.25 153 ARG A C 1
ATOM 1087 O O . ARG A 1 153 ? -15.555 -18.007 8.812 1.00 44.25 153 ARG A O 1
#

Secondary structure (DSSP, 8-state):
-----------PPPPPP----GGG--HHHHHHHHHHHHTTTTSPEEE-TTSEEEE--SSSSSPEEEEEGGGEEETTEEPTTEETTEEEEEEEEEETTEEEEEEEEEESEEEEEEETTEEEEEEEE-GGGGT--TTS-EEEEEEE-SSSEEE--

Foldseek 3Di:
DDDDDDDDDDDDDDDDDPPPDPVPDDPVVNVVVVVLCCQLPPFHKDQAPPQWDWDQQFPPPGTKIKGAQQSIDGHPHGGPQADPFAGKMWIWHADPVGTDGADIDHANDWDWDDDPNFIKIWGFTFLVVVVHPGPDTDTFIFTDPPRHRHHDD

Radius of gyration: 22.13 Å; chains: 1; bounding box: 42×89×39 Å

pLDDT: mean 83.77, std 17.96, range [41.28, 98.62]